Protein AF-A0A151JAZ3-F1 (afdb_monomer)

Foldseek 3Di:
DDDPVNVVVVVVVVVVVVCVVVPPDDDDDDDDDDDDDPPPPPPDDPDPDQDADPPPRHRDDVVPDPVLLVDDLVVNVVVLVVSCAAQQRRHHDDHLVPDPDFDAPPPRHRGHVSNDDDPVNVVVPPPDDDDDDDDDDDDDDDDDD

pLDDT: mean 77.49, std 20.02, range [37.94, 97.25]

Structure (mmCIF, N/CA/C/O backbone):
data_AF-A0A151JAZ3-F1
#
_entry.id   AF-A0A151JAZ3-F1
#
loop_
_atom_site.group_PDB
_atom_site.id
_atom_site.type_symbol
_atom_site.label_atom_id
_atom_site.label_alt_id
_atom_site.label_comp_id
_atom_site.label_asym_id
_atom_site.label_entity_id
_atom_site.label_seq_id
_atom_site.pdbx_PDB_ins_code
_atom_site.Cartn_x
_atom_site.Cartn_y
_atom_site.Cartn_z
_atom_site.occupancy
_atom_site.B_iso_or_equiv
_atom_site.auth_seq_id
_atom_site.auth_comp_id
_atom_site.auth_asym_id
_atom_site.auth_atom_id
_atom_site.pdbx_PDB_model_num
ATOM 1 N N . MET A 1 1 ? 40.739 7.872 -0.440 1.00 62.75 1 MET A N 1
ATOM 2 C CA . MET A 1 1 ? 39.649 8.463 -1.243 1.00 62.75 1 MET A CA 1
ATOM 3 C C . MET A 1 1 ? 40.067 8.287 -2.691 1.00 62.75 1 MET A C 1
ATOM 5 O O . MET A 1 1 ? 41.202 8.662 -2.968 1.00 62.75 1 MET A O 1
ATOM 9 N N . PRO A 1 2 ? 39.269 7.630 -3.550 1.00 72.75 2 PRO A N 1
ATOM 10 C CA . PRO A 1 2 ? 39.683 7.389 -4.926 1.00 72.75 2 PRO A CA 1
ATOM 11 C C . PRO A 1 2 ? 39.920 8.722 -5.633 1.00 72.75 2 PRO A C 1
ATOM 13 O O . PRO A 1 2 ? 39.230 9.710 -5.369 1.00 72.75 2 PRO A O 1
ATOM 16 N N . THR A 1 3 ? 40.928 8.754 -6.491 1.00 91.94 3 THR A N 1
ATOM 17 C CA . THR A 1 3 ? 41.247 9.940 -7.281 1.00 91.94 3 THR A CA 1
ATOM 18 C C . THR A 1 3 ? 40.172 10.171 -8.338 1.00 91.94 3 THR A C 1
ATOM 20 O O . THR A 1 3 ? 39.451 9.258 -8.748 1.00 91.94 3 THR A O 1
ATOM 23 N N . VAL A 1 4 ? 40.071 11.408 -8.820 1.00 87.88 4 VAL A N 1
ATOM 24 C CA . VAL A 1 4 ? 39.157 11.742 -9.921 1.00 87.88 4 VAL A CA 1
ATOM 25 C C . VAL A 1 4 ? 39.464 10.887 -11.157 1.00 87.88 4 VAL A C 1
ATOM 27 O O . VAL A 1 4 ? 38.549 10.467 -11.856 1.00 87.88 4 VAL A O 1
ATOM 30 N N . GLU A 1 5 ? 40.733 10.546 -11.388 1.00 91.38 5 GLU A N 1
ATOM 31 C CA . GLU A 1 5 ? 41.144 9.684 -12.497 1.00 91.38 5 GLU A CA 1
ATOM 32 C C . GLU A 1 5 ? 40.645 8.238 -12.342 1.00 91.38 5 GLU A C 1
ATOM 34 O O . GLU A 1 5 ? 40.155 7.645 -13.302 1.00 91.38 5 GLU A O 1
ATOM 39 N N . GLU A 1 6 ? 40.705 7.676 -11.132 1.00 84.00 6 GLU A N 1
ATOM 40 C CA . GLU A 1 6 ? 40.153 6.346 -10.836 1.00 84.00 6 GLU A CA 1
ATOM 41 C C . GLU A 1 6 ? 38.631 6.313 -11.013 1.00 84.00 6 GLU A C 1
ATOM 43 O O . GLU A 1 6 ? 38.087 5.347 -11.551 1.00 84.00 6 GLU A O 1
ATOM 48 N N . PHE A 1 7 ? 37.943 7.391 -10.629 1.00 88.00 7 PHE A N 1
ATOM 49 C CA . PHE A 1 7 ? 36.501 7.518 -10.823 1.00 88.00 7 PHE A CA 1
ATOM 50 C C . PHE A 1 7 ? 36.119 7.610 -12.309 1.00 88.00 7 PHE A C 1
ATOM 52 O O . PHE A 1 7 ? 35.188 6.938 -12.750 1.00 88.00 7 PHE A O 1
ATOM 59 N N . LEU A 1 8 ? 36.866 8.378 -13.108 1.00 90.94 8 LEU A N 1
ATOM 60 C CA . LEU A 1 8 ? 36.639 8.480 -14.553 1.00 90.94 8 LEU A CA 1
ATOM 61 C C . LEU A 1 8 ? 36.908 7.153 -15.275 1.00 90.94 8 LEU A C 1
ATOM 63 O O . LEU A 1 8 ? 36.120 6.762 -16.136 1.00 90.94 8 LEU A O 1
ATOM 67 N N . LYS A 1 9 ? 37.961 6.420 -14.883 1.00 90.81 9 LYS A N 1
ATOM 68 C CA . LYS A 1 9 ? 38.239 5.069 -15.403 1.00 90.81 9 LYS A CA 1
ATOM 69 C C . LYS A 1 9 ? 37.092 4.106 -15.103 1.00 90.81 9 LYS A C 1
ATOM 71 O O . LYS A 1 9 ? 36.674 3.362 -15.985 1.00 90.81 9 LYS A O 1
ATOM 76 N N . PHE A 1 10 ? 36.543 4.161 -13.892 1.00 90.38 10 PHE A N 1
ATOM 77 C CA . PHE A 1 10 ? 35.397 3.342 -13.503 1.00 90.38 10 PHE A CA 1
ATOM 78 C C . PHE A 1 10 ? 34.144 3.646 -14.340 1.00 90.38 10 PHE A C 1
ATOM 80 O O . PHE A 1 10 ? 33.499 2.724 -14.838 1.00 90.38 10 PHE A O 1
ATOM 87 N N . LEU A 1 11 ? 33.825 4.926 -14.562 1.00 88.75 11 LEU A N 1
ATOM 88 C CA . LEU A 1 11 ? 32.700 5.323 -15.417 1.00 88.75 11 LEU A CA 1
ATOM 89 C C . LEU A 1 11 ? 32.883 4.857 -16.868 1.00 88.75 11 LEU A C 1
ATOM 91 O O . LEU A 1 11 ? 31.932 4.400 -17.498 1.00 88.75 11 LEU A O 1
ATOM 95 N N . GLN A 1 12 ? 34.107 4.929 -17.389 1.00 90.06 12 GLN A N 1
ATOM 96 C CA . GLN A 1 12 ? 34.420 4.504 -18.751 1.00 90.06 12 GLN A CA 1
ATOM 97 C C . GLN A 1 12 ? 34.303 2.980 -18.934 1.00 90.06 12 GLN A C 1
ATOM 99 O O . GLN A 1 12 ? 33.824 2.518 -19.972 1.00 90.06 12 GLN A O 1
ATOM 104 N N . GLU A 1 13 ? 34.679 2.202 -17.917 1.00 89.69 13 GLU A N 1
ATOM 105 C CA . GLU A 1 13 ? 34.527 0.743 -17.907 1.00 89.69 13 GLU A CA 1
ATOM 106 C C . GLU A 1 13 ? 33.049 0.324 -17.853 1.00 89.69 13 GLU A C 1
ATOM 108 O O . GLU A 1 13 ? 32.620 -0.600 -18.551 1.00 89.69 13 GLU A O 1
ATOM 113 N N . ILE A 1 14 ? 32.231 1.062 -17.095 1.00 87.12 14 ILE A N 1
ATOM 114 C CA . ILE A 1 14 ? 30.777 0.863 -17.063 1.00 87.12 14 ILE A CA 1
ATOM 115 C C . ILE A 1 14 ? 30.154 1.158 -18.429 1.00 87.12 14 ILE A C 1
ATOM 117 O O . ILE A 1 14 ? 29.332 0.375 -18.897 1.00 87.12 14 ILE A O 1
ATOM 121 N N . CYS A 1 15 ? 30.550 2.240 -19.104 1.00 83.81 15 CYS A N 1
ATOM 122 C CA . CYS A 1 15 ? 30.025 2.548 -20.437 1.00 83.81 15 CYS A CA 1
ATOM 123 C C . CYS A 1 15 ? 30.364 1.448 -21.454 1.00 83.81 15 CYS A C 1
ATOM 125 O O . CYS A 1 15 ? 29.477 0.996 -22.173 1.00 83.81 15 CYS A O 1
ATOM 127 N N . ARG A 1 16 ? 31.606 0.944 -21.469 1.00 86.38 16 ARG A N 1
ATOM 128 C CA . ARG A 1 16 ? 32.011 -0.151 -22.371 1.00 86.38 16 ARG A CA 1
ATOM 129 C C . ARG A 1 16 ? 31.239 -1.439 -22.119 1.00 86.38 16 ARG A C 1
ATOM 131 O O . ARG A 1 16 ? 30.726 -2.051 -23.053 1.00 86.38 16 ARG A O 1
ATOM 138 N N . THR A 1 17 ? 31.143 -1.852 -20.860 1.00 81.88 17 THR A N 1
ATOM 139 C CA . THR A 1 17 ? 30.393 -3.061 -20.490 1.00 81.88 17 THR A CA 1
ATOM 140 C C . THR A 1 17 ? 28.903 -2.911 -20.807 1.00 81.88 17 THR A C 1
ATOM 142 O O . THR A 1 17 ? 28.284 -3.853 -21.304 1.00 81.88 17 THR A O 1
ATOM 145 N N . PHE A 1 18 ? 28.336 -1.717 -20.623 1.00 81.50 18 PHE A N 1
ATOM 146 C CA . PHE A 1 18 ? 26.955 -1.406 -20.989 1.00 81.50 18 PHE A CA 1
ATOM 147 C C . PHE A 1 18 ? 26.721 -1.453 -22.509 1.00 81.50 18 PHE A C 1
ATOM 149 O O . PHE A 1 18 ? 25.737 -2.034 -22.971 1.00 81.50 18 PHE A O 1
ATOM 156 N N . GLU A 1 19 ? 27.647 -0.922 -23.307 1.00 79.62 19 GLU A N 1
ATOM 157 C CA . GLU A 1 19 ? 27.592 -0.961 -24.773 1.00 79.62 19 GLU A CA 1
ATOM 158 C C . GLU A 1 19 ? 27.691 -2.389 -25.330 1.00 79.62 19 GLU A C 1
ATOM 160 O O . GLU A 1 19 ? 26.985 -2.728 -26.285 1.00 79.62 19 GLU A O 1
ATOM 165 N N . MET A 1 20 ? 28.505 -3.255 -24.713 1.00 75.88 20 MET A N 1
ATOM 166 C CA . MET A 1 20 ? 28.619 -4.669 -25.097 1.00 75.88 20 MET A CA 1
ATOM 167 C C . MET A 1 20 ? 27.324 -5.452 -24.849 1.00 75.88 20 MET A C 1
ATOM 169 O O . MET A 1 20 ? 26.962 -6.305 -25.657 1.00 75.88 20 MET A O 1
ATOM 173 N N . LEU A 1 21 ? 26.597 -5.140 -23.772 1.00 74.00 21 LEU A N 1
ATOM 174 C CA . LEU A 1 21 ? 25.302 -5.760 -23.469 1.00 74.00 21 LEU A CA 1
ATOM 175 C C . LEU A 1 21 ? 24.177 -5.236 -24.374 1.00 74.00 21 LEU A C 1
ATOM 177 O O . LEU A 1 21 ? 23.248 -5.977 -24.691 1.00 74.00 21 LEU A O 1
ATOM 181 N N . ASN A 1 22 ? 24.267 -3.977 -24.814 1.00 72.12 22 ASN A N 1
ATOM 182 C CA . ASN A 1 22 ? 23.241 -3.340 -25.641 1.00 72.12 22 ASN A CA 1
ATOM 183 C C . ASN A 1 22 ? 23.430 -3.586 -27.155 1.00 72.12 22 ASN A C 1
ATOM 185 O O . ASN A 1 22 ? 22.491 -3.436 -27.933 1.00 72.12 22 ASN A O 1
ATOM 189 N N . SER A 1 23 ? 24.620 -4.015 -27.595 1.00 59.59 23 SER A N 1
ATOM 190 C CA . SER A 1 23 ? 24.957 -4.239 -29.015 1.00 59.59 23 SER A CA 1
ATOM 191 C C . SER A 1 23 ? 24.495 -5.590 -29.583 1.00 59.59 23 SER A C 1
ATOM 193 O O . SER A 1 23 ? 25.099 -6.109 -30.523 1.00 59.59 23 SER A O 1
ATOM 195 N N . GLY A 1 24 ? 23.400 -6.157 -29.067 1.00 58.09 24 GLY A N 1
ATOM 196 C CA . GLY A 1 24 ? 22.740 -7.343 -29.618 1.00 58.09 24 GLY A CA 1
ATOM 197 C C . GLY A 1 24 ? 22.148 -7.101 -31.013 1.00 58.09 24 GLY A C 1
ATOM 198 O O . GLY A 1 24 ? 20.932 -7.046 -31.181 1.00 58.09 24 GLY A O 1
ATOM 199 N N . LYS A 1 25 ? 23.000 -6.964 -32.036 1.00 47.84 25 LYS A N 1
ATOM 200 C CA . LYS A 1 25 ? 22.607 -7.018 -33.447 1.00 47.84 25 LYS A CA 1
ATOM 201 C C . LYS A 1 25 ? 22.189 -8.447 -33.786 1.00 47.84 25 LYS A C 1
ATOM 203 O O . LYS A 1 25 ? 23.017 -9.339 -33.942 1.00 47.84 25 LYS A O 1
ATOM 208 N N . VAL A 1 26 ? 20.881 -8.625 -33.934 1.00 52.25 26 VAL A N 1
ATOM 209 C CA . VAL A 1 26 ? 20.242 -9.773 -34.581 1.00 52.25 26 VAL A CA 1
ATOM 210 C C . VAL A 1 26 ? 20.726 -9.870 -36.035 1.00 52.25 26 VAL A C 1
ATOM 212 O O . VAL A 1 26 ? 20.507 -8.953 -36.825 1.00 52.25 26 VAL A O 1
ATOM 215 N N . LYS A 1 27 ? 21.356 -10.994 -36.392 1.00 41.03 27 LYS A N 1
ATOM 216 C CA . LYS A 1 27 ? 21.470 -11.499 -37.770 1.00 41.03 27 LYS A CA 1
ATOM 217 C C . LYS A 1 27 ? 21.164 -13.004 -37.773 1.00 41.03 27 LYS A C 1
ATOM 219 O O . LYS A 1 27 ? 21.909 -13.786 -37.195 1.00 41.03 27 LYS A O 1
ATOM 224 N N . GLN A 1 28 ? 20.044 -13.373 -38.394 1.00 43.25 28 GLN A N 1
ATOM 225 C CA . GLN A 1 28 ? 19.777 -14.692 -38.996 1.00 43.25 28 GLN A CA 1
ATOM 226 C C . GLN A 1 28 ? 20.379 -14.641 -40.427 1.00 43.25 28 GLN A C 1
ATOM 228 O O . GLN A 1 28 ? 20.477 -13.541 -40.965 1.00 43.25 28 GLN A O 1
ATOM 233 N N . GLU A 1 29 ? 20.874 -15.668 -41.123 1.00 44.91 29 GLU A N 1
ATOM 234 C CA . GLU A 1 29 ? 20.673 -17.130 -41.163 1.00 44.91 29 GLU A CA 1
ATOM 235 C C . GLU A 1 29 ? 21.994 -17.854 -41.617 1.00 44.91 29 GLU A C 1
ATOM 237 O O . GLU A 1 29 ? 23.071 -17.308 -41.382 1.00 44.91 29 GLU A O 1
ATOM 242 N N . PRO A 1 30 ? 21.987 -19.036 -42.288 1.00 53.69 30 PRO A N 1
ATOM 243 C CA . PRO A 1 30 ? 21.999 -20.380 -41.707 1.00 53.69 30 PRO A CA 1
ATOM 244 C C . PRO A 1 30 ? 23.285 -21.153 -42.078 1.00 53.69 30 PRO A C 1
ATOM 246 O O . PRO A 1 30 ? 23.818 -21.007 -43.175 1.00 53.69 30 PRO A O 1
ATOM 249 N N . THR A 1 31 ? 23.78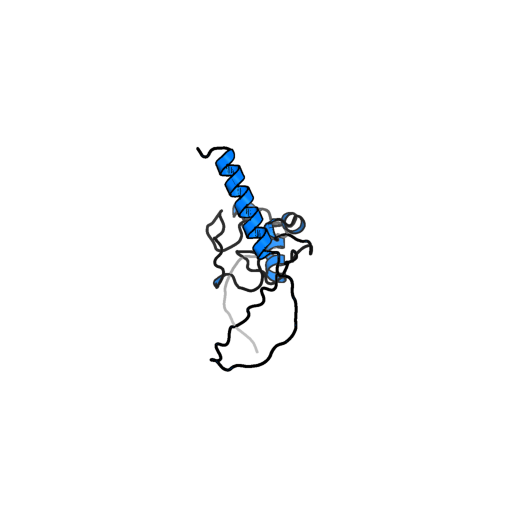3 -22.053 -41.226 1.00 38.50 31 THR A N 1
ATOM 250 C CA . THR A 1 31 ? 24.723 -23.100 -41.673 1.00 38.50 31 THR A CA 1
ATOM 251 C C . THR A 1 31 ? 24.541 -24.375 -40.855 1.00 3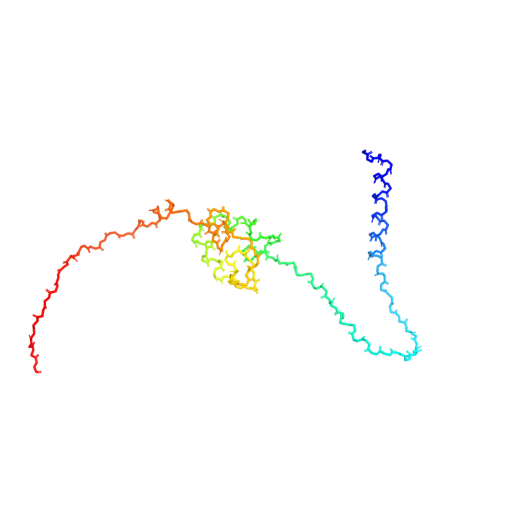8.50 31 THR A C 1
ATOM 253 O O . THR A 1 31 ? 24.261 -24.359 -39.660 1.00 38.50 31 THR A O 1
ATOM 256 N N . THR A 1 32 ? 24.613 -25.468 -41.596 1.00 47.22 32 THR A N 1
ATOM 257 C CA . THR A 1 32 ? 24.271 -26.858 -41.321 1.00 47.22 32 THR A CA 1
ATOM 258 C C . THR A 1 32 ? 25.162 -27.574 -40.305 1.00 47.22 32 THR A C 1
ATOM 260 O O . THR A 1 32 ? 26.370 -27.382 -40.313 1.00 47.22 32 THR A O 1
ATOM 263 N N . GLN A 1 33 ? 24.515 -28.494 -39.571 1.00 51.19 33 GLN A N 1
ATOM 264 C CA . GLN A 1 33 ? 25.009 -29.763 -39.001 1.00 51.19 33 GLN A CA 1
ATOM 265 C C . GLN A 1 33 ? 26.209 -29.723 -38.033 1.00 51.19 33 GLN A C 1
ATOM 267 O O . GLN A 1 33 ? 27.339 -29.526 -38.449 1.00 51.19 33 GLN A O 1
ATOM 272 N N . ASP A 1 34 ? 25.977 -30.081 -36.764 1.00 37.94 34 ASP A N 1
ATOM 273 C CA . ASP A 1 34 ? 26.333 -31.421 -36.259 1.00 37.94 34 ASP A CA 1
ATOM 274 C C . ASP A 1 34 ? 25.739 -31.688 -34.855 1.00 37.94 34 ASP A C 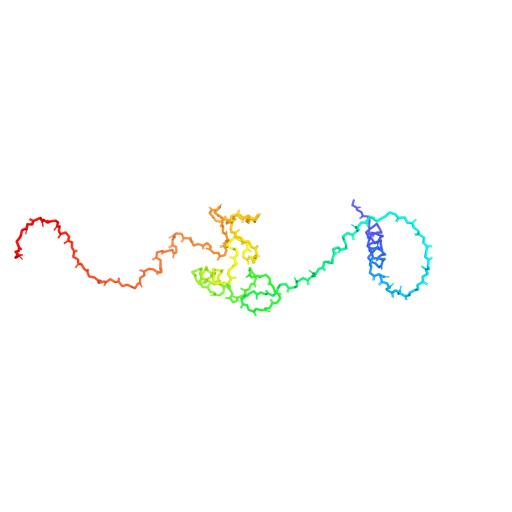1
ATOM 276 O O . ASP A 1 34 ? 25.411 -30.774 -34.096 1.00 37.94 34 ASP A O 1
ATOM 280 N N . ASN A 1 35 ? 25.535 -32.971 -34.555 1.00 55.22 35 ASN A N 1
ATOM 281 C CA . ASN A 1 35 ? 24.960 -33.539 -33.339 1.00 55.22 35 ASN A CA 1
ATOM 282 C C . ASN A 1 35 ? 25.738 -33.185 -32.065 1.00 55.22 35 ASN A C 1
ATOM 284 O O . ASN A 1 35 ? 26.888 -33.572 -31.936 1.00 55.22 35 ASN A O 1
ATOM 288 N N . THR A 1 36 ? 25.069 -32.644 -31.040 1.00 46.69 36 THR A N 1
ATOM 289 C CA . THR A 1 36 ? 25.341 -32.997 -29.630 1.00 46.69 36 THR A CA 1
ATOM 290 C C . THR A 1 36 ? 24.182 -32.576 -28.709 1.00 46.69 36 THR A C 1
ATOM 292 O O . THR A 1 36 ? 23.708 -31.447 -28.728 1.00 46.69 36 THR A O 1
ATOM 295 N N . SER A 1 37 ? 23.715 -33.537 -27.905 1.00 55.94 37 SER A N 1
ATOM 296 C CA . SER A 1 37 ? 23.050 -33.406 -26.596 1.00 55.94 37 SER A CA 1
ATOM 297 C C . SER A 1 37 ? 21.983 -32.311 -26.408 1.00 55.94 37 SER A C 1
ATOM 299 O O . SER A 1 37 ? 22.274 -31.163 -26.082 1.00 55.94 37 SER A O 1
ATOM 301 N N . LYS A 1 38 ? 20.703 -32.716 -26.469 1.00 49.94 38 LYS A N 1
ATOM 302 C CA . LYS A 1 38 ? 19.521 -31.902 -26.125 1.00 49.94 38 LYS A CA 1
ATOM 303 C C . LYS A 1 38 ? 19.523 -31.478 -24.646 1.00 49.94 38 LYS A C 1
ATOM 305 O O . LYS A 1 38 ? 18.809 -32.049 -23.824 1.00 49.94 38 LYS A O 1
ATOM 310 N N . LYS A 1 39 ? 20.272 -30.432 -24.299 1.00 56.88 39 LYS A N 1
ATOM 311 C CA . LYS A 1 39 ? 20.005 -29.626 -23.106 1.00 56.88 39 LYS A CA 1
ATOM 312 C C . LYS A 1 39 ? 18.872 -28.670 -23.474 1.00 56.88 39 LYS A C 1
ATOM 314 O O . LYS A 1 39 ? 19.065 -27.741 -24.249 1.00 56.88 39 LYS A O 1
ATOM 319 N N . VAL A 1 40 ? 17.666 -28.935 -22.970 1.00 61.16 40 VAL A N 1
ATOM 320 C CA . VAL A 1 40 ? 16.515 -28.035 -23.130 1.00 61.16 40 VAL A CA 1
ATOM 321 C C . VAL A 1 40 ? 16.808 -26.773 -22.320 1.00 61.16 40 VAL A C 1
ATOM 323 O O . VAL A 1 40 ? 16.498 -26.682 -21.133 1.00 61.16 40 VAL A O 1
ATOM 326 N N . GLU A 1 41 ? 17.471 -25.805 -22.943 1.00 65.50 41 GLU A N 1
ATOM 327 C CA . GLU A 1 41 ? 17.649 -24.484 -22.361 1.00 65.50 41 GLU A CA 1
ATOM 328 C C . GLU A 1 41 ? 16.292 -23.787 -22.386 1.00 65.50 41 GLU A C 1
ATOM 330 O O . GLU A 1 41 ? 15.812 -23.340 -23.429 1.00 65.50 41 GLU A O 1
ATOM 335 N N . LYS A 1 42 ? 15.628 -23.750 -21.225 1.00 68.00 42 LYS A N 1
ATOM 336 C CA . LYS A 1 42 ? 14.413 -22.960 -21.025 1.00 68.00 42 LYS A CA 1
ATOM 337 C C . LYS A 1 42 ? 14.769 -21.495 -21.267 1.00 68.00 42 LYS A C 1
ATOM 339 O O . LYS A 1 42 ? 15.258 -20.814 -20.369 1.00 68.00 42 LYS A O 1
ATOM 344 N N . ARG A 1 43 ? 14.539 -21.011 -22.488 1.00 69.69 43 ARG A N 1
ATOM 345 C CA . ARG A 1 43 ? 14.587 -19.583 -22.804 1.00 69.69 43 ARG A CA 1
ATOM 346 C C . ARG A 1 43 ? 13.447 -18.909 -22.045 1.00 69.69 43 ARG A C 1
ATOM 348 O O . ARG A 1 43 ? 12.288 -19.018 -22.433 1.00 69.69 43 ARG A O 1
ATOM 355 N N . VAL A 1 44 ? 13.772 -18.266 -20.928 1.00 74.00 44 VAL A N 1
ATOM 356 C CA . VAL A 1 44 ? 12.827 -17.430 -20.184 1.00 74.00 44 VAL A CA 1
ATOM 357 C C . VAL A 1 44 ? 12.810 -16.068 -20.866 1.00 74.00 44 VAL A C 1
ATOM 359 O O . VAL A 1 44 ? 13.775 -15.315 -20.777 1.00 74.00 44 VAL A O 1
ATOM 362 N N . ALA A 1 45 ? 11.733 -15.758 -21.584 1.00 76.38 45 ALA A N 1
ATOM 363 C CA . ALA A 1 45 ? 11.498 -14.403 -22.061 1.00 76.38 45 ALA A CA 1
ATOM 364 C C . ALA A 1 45 ? 11.056 -13.542 -20.868 1.00 76.38 45 ALA A C 1
ATOM 366 O O . ALA A 1 45 ? 10.002 -13.791 -20.279 1.00 76.38 45 ALA A O 1
ATOM 367 N N . LEU A 1 46 ? 11.860 -12.545 -20.489 1.00 70.81 46 LEU A N 1
ATOM 368 C CA . LEU A 1 46 ? 11.449 -11.554 -19.497 1.00 70.81 46 LEU A CA 1
ATOM 369 C C . LEU A 1 46 ? 10.473 -10.579 -20.162 1.00 70.81 46 LEU A C 1
ATOM 371 O O . LEU A 1 46 ? 10.876 -9.617 -20.813 1.00 70.81 46 LEU A O 1
ATOM 375 N N . ALA A 1 47 ? 9.175 -10.832 -20.004 1.00 74.38 47 ALA A N 1
ATOM 376 C CA . ALA A 1 47 ? 8.154 -9.854 -20.343 1.00 74.38 47 ALA A CA 1
ATOM 377 C C . ALA A 1 47 ? 8.200 -8.715 -19.313 1.00 74.38 47 ALA A C 1
ATOM 379 O O . ALA A 1 47 ? 7.842 -8.897 -18.148 1.00 74.38 47 ALA A O 1
ATOM 380 N N . VAL A 1 48 ? 8.648 -7.530 -19.733 1.00 67.94 48 VAL A N 1
ATOM 381 C CA . VAL A 1 48 ? 8.573 -6.319 -18.909 1.00 67.94 48 VAL A CA 1
ATOM 382 C C . VAL A 1 48 ? 7.128 -5.828 -18.927 1.00 67.94 48 VAL A C 1
ATOM 384 O O . VAL A 1 48 ? 6.719 -5.078 -19.809 1.00 67.94 48 VAL A O 1
ATOM 387 N N . THR A 1 49 ? 6.325 -6.265 -17.958 1.00 66.81 49 THR A N 1
ATOM 388 C CA . THR A 1 49 ? 4.993 -5.691 -17.742 1.00 66.81 49 THR A CA 1
ATOM 389 C C . THR A 1 49 ? 5.144 -4.357 -17.023 1.00 66.81 49 THR A C 1
ATOM 391 O O . THR A 1 49 ? 5.428 -4.317 -15.823 1.00 66.81 49 THR A O 1
ATOM 394 N N . THR A 1 50 ? 4.946 -3.251 -17.736 1.00 65.62 50 THR A N 1
ATOM 395 C CA . THR A 1 50 ? 4.737 -1.944 -17.111 1.00 65.62 50 THR A CA 1
ATOM 396 C C . THR A 1 50 ? 3.361 -1.957 -16.445 1.00 65.62 50 THR A C 1
ATOM 398 O O . THR A 1 50 ? 2.336 -1.772 -17.094 1.00 65.62 50 THR A O 1
ATOM 401 N N . GLN A 1 51 ? 3.309 -2.251 -15.142 1.00 76.12 51 GLN A N 1
ATOM 402 C CA . GLN A 1 51 ? 2.042 -2.203 -14.411 1.00 76.12 51 GLN A CA 1
ATOM 403 C C . GLN A 1 51 ? 1.582 -0.749 -14.293 1.00 76.12 51 GLN A C 1
ATOM 405 O O . GLN A 1 51 ? 2.202 0.056 -13.597 1.00 76.12 51 GLN A O 1
ATOM 410 N N . ALA A 1 52 ? 0.498 -0.421 -14.994 1.00 90.44 52 ALA A N 1
ATOM 411 C CA . ALA A 1 52 ? -0.235 0.814 -14.779 1.00 90.44 52 ALA A CA 1
ATOM 412 C C . ALA A 1 52 ? -0.888 0.802 -13.390 1.00 90.44 52 ALA A C 1
ATOM 414 O O . ALA A 1 52 ? -1.250 -0.253 -12.858 1.00 90.44 52 ALA A O 1
ATOM 415 N N . CYS A 1 53 ? -1.050 1.983 -12.803 1.00 93.31 53 CYS A N 1
ATOM 416 C CA . CYS A 1 53 ? -1.729 2.158 -11.537 1.00 93.31 53 CYS A CA 1
ATOM 417 C C . CYS A 1 53 ? -3.162 1.631 -11.669 1.00 93.31 53 CYS A C 1
ATOM 419 O O . CYS A 1 53 ? -3.908 2.097 -12.531 1.00 93.31 53 CYS A O 1
ATOM 421 N N . PRO A 1 54 ? -3.604 0.700 -10.809 1.00 91.38 54 PRO A N 1
ATOM 422 C CA . PRO A 1 54 ? -4.937 0.138 -10.935 1.00 91.38 54 PRO A CA 1
ATOM 423 C C . PRO A 1 54 ? -6.019 1.183 -10.662 1.00 91.38 54 PRO A C 1
ATOM 425 O O . PRO A 1 54 ? -7.154 0.935 -11.033 1.00 91.38 54 PRO A O 1
ATOM 428 N N . ILE A 1 55 ? -5.708 2.321 -10.025 1.00 93.62 55 ILE A N 1
ATOM 429 C CA . ILE A 1 55 ? -6.663 3.379 -9.663 1.00 93.62 55 ILE A CA 1
ATOM 430 C C . ILE A 1 55 ? -6.896 4.349 -10.825 1.00 93.62 55 ILE A C 1
ATOM 432 O O . ILE A 1 55 ? -8.016 4.398 -11.319 1.00 93.62 55 ILE A O 1
ATOM 436 N N . CYS A 1 56 ? -5.845 5.031 -11.284 1.00 93.94 56 CYS A N 1
ATOM 437 C CA . CYS A 1 56 ? -5.913 6.100 -12.292 1.00 93.94 56 CYS A CA 1
ATOM 438 C C . CYS A 1 56 ? -5.308 5.720 -13.657 1.00 93.94 56 CYS A C 1
ATOM 440 O O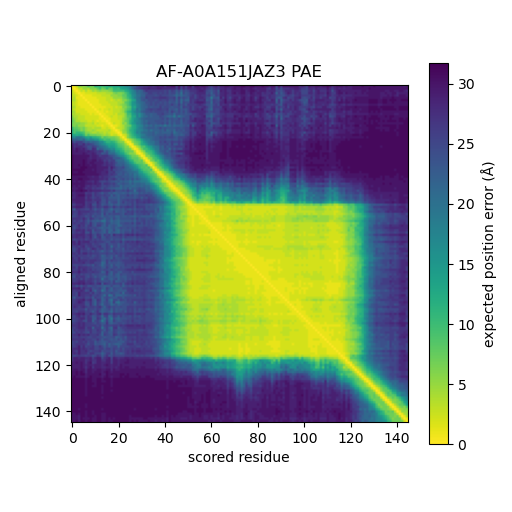 . CYS A 1 56 ? -5.258 6.550 -14.554 1.00 93.94 56 CYS A O 1
ATOM 442 N N . GLN A 1 57 ? -4.826 4.482 -13.825 1.00 91.88 57 GLN A N 1
ATOM 443 C CA . GLN A 1 57 ? -4.263 3.947 -15.077 1.00 91.88 57 GLN A CA 1
ATOM 444 C C . GLN A 1 57 ? -2.964 4.617 -15.571 1.00 91.88 57 GLN A C 1
ATOM 446 O O . GLN A 1 57 ? -2.469 4.293 -16.649 1.00 91.88 57 GLN A O 1
ATOM 451 N N . GLU A 1 58 ? -2.342 5.475 -14.763 1.00 92.31 58 GLU A N 1
ATOM 452 C CA . GLU A 1 58 ? -1.049 6.092 -15.073 1.00 92.31 58 GLU A CA 1
ATOM 453 C C . GLU A 1 58 ? 0.156 5.231 -14.649 1.00 92.31 58 GLU A C 1
ATOM 455 O O . GLU A 1 58 ? 0.039 4.263 -13.897 1.00 92.31 58 GLU A O 1
ATOM 460 N N . LYS A 1 59 ? 1.362 5.585 -15.109 1.00 92.62 59 LYS A N 1
ATOM 461 C CA . LYS A 1 59 ? 2.601 4.844 -14.813 1.00 92.62 59 LYS A CA 1
ATOM 462 C C . LYS A 1 59 ? 3.175 5.205 -13.438 1.00 92.62 59 LYS A C 1
ATOM 464 O O . LYS A 1 59 ? 4.135 5.962 -13.34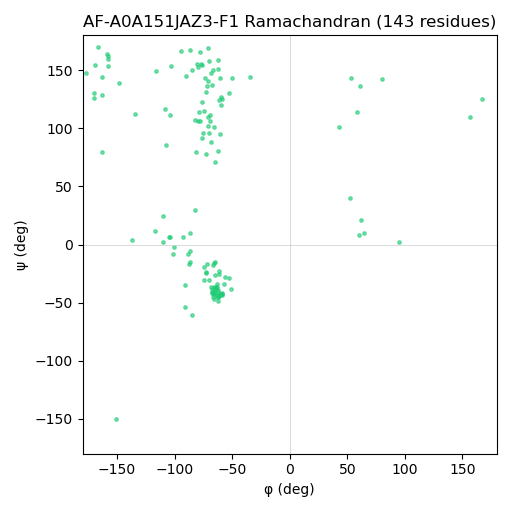3 1.00 92.62 59 LYS A O 1
ATOM 469 N N . HIS A 1 60 ? 2.621 4.632 -12.373 1.00 92.06 60 HIS A N 1
ATOM 470 C CA . HIS A 1 60 ? 3.193 4.711 -11.026 1.00 92.06 60 HIS A CA 1
ATOM 471 C C . HIS A 1 60 ? 2.693 3.584 -10.111 1.00 92.06 60 HIS A C 1
ATOM 473 O O . HIS A 1 60 ? 1.685 2.930 -10.378 1.00 92.06 60 HIS A O 1
ATOM 479 N N . HIS A 1 61 ? 3.386 3.372 -8.988 1.00 91.50 61 HIS A N 1
ATOM 480 C CA . HIS A 1 61 ? 2.896 2.493 -7.926 1.00 91.50 61 HIS A CA 1
ATOM 481 C C . HIS A 1 61 ? 1.712 3.143 -7.203 1.00 91.50 61 HIS A C 1
ATOM 483 O O . HIS A 1 61 ? 1.767 4.330 -6.901 1.00 91.50 61 HIS A O 1
ATOM 489 N N . ILE A 1 62 ? 0.688 2.369 -6.834 1.00 93.56 62 ILE A N 1
ATOM 490 C CA . ILE A 1 62 ? -0.515 2.863 -6.132 1.00 93.56 62 ILE A CA 1
ATOM 491 C C . ILE A 1 62 ? -0.207 3.677 -4.862 1.00 93.56 62 ILE A C 1
ATOM 493 O O . ILE A 1 62 ? -0.949 4.592 -4.524 1.00 93.56 62 ILE A O 1
ATOM 497 N N . SER A 1 63 ? 0.913 3.404 -4.185 1.00 91.62 63 SER A N 1
ATOM 498 C CA . SER A 1 63 ? 1.359 4.195 -3.025 1.00 91.62 63 SER A CA 1
ATOM 499 C C . SER A 1 63 ? 1.655 5.663 -3.348 1.00 91.62 63 SER A C 1
ATOM 501 O O . SER A 1 63 ? 1.598 6.486 -2.443 1.00 91.62 63 SER A O 1
ATOM 503 N N . ASN A 1 64 ? 1.949 5.976 -4.612 1.00 93.75 64 ASN A N 1
ATOM 504 C CA . ASN A 1 64 ? 2.221 7.324 -5.109 1.00 93.75 64 ASN A CA 1
ATOM 505 C C . ASN A 1 64 ? 1.024 7.897 -5.889 1.00 93.75 64 ASN A C 1
ATOM 507 O O . ASN A 1 64 ? 1.144 8.949 -6.505 1.00 93.75 64 ASN A O 1
ATOM 511 N N . CYS A 1 65 ? -0.115 7.200 -5.909 1.00 95.81 65 CYS A N 1
ATOM 512 C CA . CYS A 1 65 ? -1.290 7.642 -6.647 1.00 95.81 65 CYS A CA 1
ATOM 513 C C . CYS A 1 65 ? -2.029 8.733 -5.872 1.00 95.81 65 CYS A C 1
ATOM 515 O O . CYS A 1 65 ? -2.618 8.460 -4.825 1.00 95.81 65 CYS A O 1
ATOM 517 N N . GLU A 1 66 ? -2.057 9.954 -6.403 1.00 95.94 66 GLU A N 1
ATOM 518 C CA . GLU A 1 66 ? -2.769 11.063 -5.765 1.00 95.94 66 GLU A CA 1
ATOM 519 C C . GLU A 1 66 ? -4.258 10.782 -5.579 1.00 95.94 66 GLU A C 1
ATOM 521 O O . GLU A 1 66 ? -4.809 11.079 -4.524 1.00 95.94 66 GLU A O 1
ATOM 526 N N . GLU A 1 67 ? -4.920 10.191 -6.575 1.00 95.62 67 GLU A N 1
ATOM 527 C CA . GLU A 1 67 ? -6.351 9.888 -6.490 1.00 95.62 67 GLU A CA 1
ATOM 528 C C . GLU A 1 67 ? -6.645 8.880 -5.371 1.00 95.62 67 GLU A C 1
ATOM 530 O O . GLU A 1 67 ? -7.627 9.008 -4.645 1.00 95.62 67 GLU A O 1
ATOM 535 N N . PHE A 1 68 ? -5.751 7.911 -5.167 1.00 96.25 68 PHE A N 1
ATOM 536 C CA . PHE A 1 68 ? -5.848 6.974 -4.053 1.00 96.25 68 PHE A CA 1
ATOM 537 C C . PHE A 1 68 ? -5.621 7.668 -2.704 1.00 96.25 68 PHE A C 1
ATOM 539 O O . PHE A 1 68 ? -6.334 7.405 -1.736 1.00 96.25 68 PHE A O 1
ATOM 546 N N . LEU A 1 69 ? -4.648 8.580 -2.638 1.00 95.06 69 LEU A N 1
ATOM 547 C CA . LEU A 1 69 ? -4.317 9.329 -1.427 1.00 95.06 69 LEU A CA 1
ATOM 548 C C . LEU A 1 69 ? -5.368 10.397 -1.074 1.00 95.06 69 LEU A C 1
ATOM 550 O O . LEU A 1 69 ? -5.519 10.720 0.100 1.00 95.06 69 LEU A O 1
ATOM 554 N N . LYS A 1 70 ? -6.141 10.904 -2.036 1.00 95.62 70 LYS A N 1
ATOM 555 C CA . LYS A 1 70 ? -7.243 11.849 -1.781 1.00 95.62 70 LYS A CA 1
ATOM 556 C C . LYS A 1 70 ? -8.463 11.187 -1.125 1.00 95.62 70 LYS A C 1
ATOM 558 O O . LYS A 1 70 ? -9.236 11.867 -0.462 1.00 95.62 70 LYS A O 1
ATOM 563 N N . ARG A 1 71 ? -8.633 9.869 -1.278 1.00 94.06 71 ARG A N 1
ATOM 564 C CA . ARG A 1 71 ? -9.754 9.111 -0.693 1.00 94.06 71 ARG A CA 1
ATOM 565 C C . ARG A 1 71 ? -9.575 8.855 0.805 1.00 94.06 71 ARG A C 1
ATOM 567 O O . ARG A 1 71 ? -8.441 8.758 1.290 1.00 94.06 71 ARG A O 1
ATOM 574 N N . SER A 1 72 ? -10.695 8.671 1.510 1.00 95.44 72 SER A N 1
ATOM 575 C CA . SER A 1 72 ? -10.714 8.275 2.924 1.00 95.44 72 SER A CA 1
ATOM 576 C C . SER A 1 72 ? -10.063 6.900 3.128 1.00 95.44 72 SER A C 1
ATOM 578 O O . SER A 1 72 ? -9.956 6.088 2.204 1.00 95.44 72 SER A O 1
ATOM 580 N N . VAL A 1 73 ? -9.621 6.591 4.350 1.00 94.88 73 VAL A N 1
ATOM 581 C CA . VAL A 1 73 ? -8.993 5.287 4.634 1.00 94.88 73 VAL A CA 1
ATOM 582 C C . VAL A 1 73 ? -9.980 4.129 4.422 1.00 94.88 73 VAL A C 1
ATOM 584 O O . VAL A 1 73 ? -9.577 3.052 3.970 1.00 94.88 73 VAL A O 1
ATOM 587 N N . GLN A 1 74 ? -11.267 4.340 4.708 1.00 94.19 74 GLN A N 1
ATOM 588 C CA . GLN A 1 74 ? -12.326 3.357 4.460 1.00 94.19 74 GLN A CA 1
ATOM 589 C C . GLN A 1 74 ? -12.512 3.113 2.961 1.00 94.19 74 GLN A C 1
ATOM 591 O O . GLN A 1 74 ? -12.487 1.957 2.530 1.00 94.19 74 GLN A O 1
ATOM 596 N N . ASP A 1 75 ? -12.576 4.179 2.159 1.00 95.12 75 ASP A N 1
ATOM 597 C CA . ASP A 1 75 ? -12.689 4.079 0.701 1.00 95.12 75 ASP A CA 1
ATOM 598 C C . ASP A 1 75 ? -11.472 3.391 0.091 1.00 95.12 75 ASP A C 1
ATOM 600 O O . ASP A 1 75 ? -11.606 2.524 -0.772 1.00 95.12 75 ASP A O 1
ATOM 604 N N . ARG A 1 76 ? -10.264 3.703 0.577 1.00 96.19 76 ARG A N 1
ATOM 605 C CA . ARG A 1 76 ? -9.041 3.012 0.145 1.00 96.19 76 ARG A CA 1
ATOM 606 C C . ARG A 1 76 ? -9.121 1.512 0.417 1.00 96.19 76 ARG A C 1
ATOM 608 O O . ARG A 1 76 ? -8.754 0.718 -0.448 1.00 96.19 76 ARG A O 1
ATOM 615 N N . LYS A 1 77 ? -9.610 1.099 1.593 1.00 95.44 77 LYS A N 1
ATOM 616 C CA . LYS A 1 77 ? -9.804 -0.326 1.917 1.00 95.44 77 LYS A CA 1
ATOM 617 C C . LYS A 1 77 ? -10.835 -0.981 1.000 1.00 95.44 77 LYS A C 1
ATOM 619 O O . LYS A 1 77 ? -10.603 -2.106 0.552 1.00 95.44 77 LYS A O 1
ATOM 624 N N . ALA A 1 78 ? -11.950 -0.303 0.733 1.00 95.69 78 ALA A N 1
ATOM 625 C CA . ALA A 1 78 ? -12.987 -0.793 -0.168 1.00 95.69 78 ALA A CA 1
ATOM 626 C C . ALA A 1 78 ? -12.443 -0.972 -1.593 1.00 95.69 78 ALA A C 1
ATOM 628 O O . ALA A 1 78 ? -12.619 -2.031 -2.191 1.00 95.69 78 ALA A O 1
ATOM 629 N N . GLU A 1 79 ? -11.694 0.007 -2.099 1.00 95.75 79 GLU A N 1
ATOM 630 C CA . GLU A 1 79 ? -11.117 -0.022 -3.443 1.00 95.75 79 GLU A CA 1
ATOM 631 C C . GLU A 1 79 ? -10.058 -1.125 -3.596 1.00 95.75 79 GLU A C 1
ATOM 633 O O . GLU A 1 79 ? -10.060 -1.861 -4.582 1.00 95.75 79 GLU A O 1
ATOM 638 N N . VAL A 1 80 ? -9.195 -1.314 -2.591 1.00 95.62 80 VAL A N 1
ATOM 639 C CA . VAL A 1 80 ? -8.201 -2.403 -2.565 1.00 95.62 80 VAL A CA 1
ATOM 640 C C . VAL A 1 80 ? -8.880 -3.773 -2.635 1.00 95.62 80 VAL A C 1
ATOM 642 O O . VAL A 1 80 ? -8.440 -4.633 -3.397 1.00 95.62 80 VAL A O 1
ATOM 645 N N . ARG A 1 81 ? -9.982 -3.971 -1.899 1.00 94.38 81 ARG A N 1
ATOM 646 C CA . ARG A 1 81 ? -10.782 -5.207 -1.967 1.00 94.38 81 ARG A CA 1
ATOM 647 C C . ARG 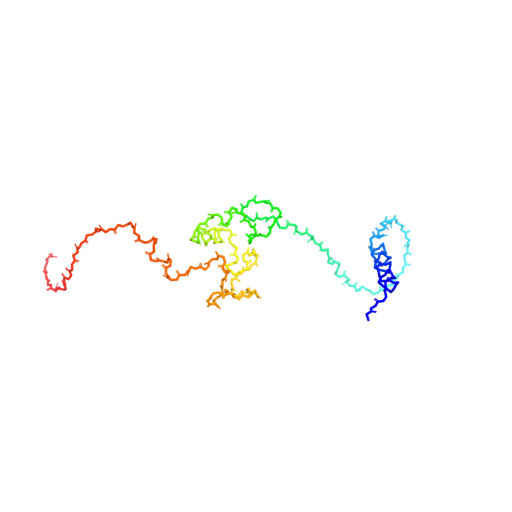A 1 81 ? -11.467 -5.364 -3.325 1.00 94.38 81 ARG A C 1
ATOM 649 O O . ARG A 1 81 ? -11.412 -6.443 -3.908 1.00 94.38 81 ARG A O 1
ATOM 656 N N . LYS A 1 82 ? -12.069 -4.292 -3.847 1.00 95.50 82 LYS A N 1
ATOM 657 C CA . LYS A 1 82 ? -12.757 -4.274 -5.147 1.00 95.50 82 LYS A CA 1
ATOM 658 C C . LYS A 1 82 ? -11.820 -4.660 -6.291 1.00 95.50 82 LYS A C 1
ATOM 660 O O . LYS A 1 82 ? -12.197 -5.461 -7.137 1.00 95.50 82 LYS A O 1
ATOM 665 N N . LYS A 1 83 ? -10.588 -4.142 -6.290 1.00 93.62 83 LYS A N 1
ATOM 666 C CA . LYS A 1 83 ? -9.566 -4.438 -7.309 1.00 93.62 83 LYS A CA 1
ATOM 667 C C . LYS A 1 83 ? -8.727 -5.687 -7.007 1.00 93.62 83 LYS A C 1
ATOM 669 O O . LYS A 1 83 ? -7.740 -5.918 -7.696 1.00 93.62 83 LYS A O 1
ATOM 674 N N . GLN A 1 84 ? -9.104 -6.484 -5.998 1.00 94.81 84 GLN A N 1
ATOM 675 C CA . GLN A 1 84 ? -8.419 -7.728 -5.607 1.00 94.81 84 GLN A CA 1
ATOM 676 C C . GLN A 1 84 ? -6.908 -7.540 -5.375 1.00 94.81 84 GLN A C 1
ATOM 678 O O . GLN A 1 84 ? -6.077 -8.364 -5.758 1.00 94.81 84 GLN A O 1
ATOM 683 N N . LEU A 1 85 ? -6.544 -6.422 -4.746 1.00 95.38 85 LEU A N 1
ATOM 684 C CA . LEU A 1 85 ? -5.164 -6.112 -4.397 1.00 95.38 85 LEU A CA 1
ATOM 685 C C . LEU A 1 85 ? -4.845 -6.651 -3.001 1.00 95.38 85 LEU A C 1
ATOM 687 O O . LEU A 1 85 ? -5.672 -6.621 -2.086 1.00 95.38 85 LEU A O 1
ATOM 691 N N . CYS A 1 86 ? -3.608 -7.099 -2.807 1.00 96.19 86 CYS A N 1
ATOM 692 C CA . CYS A 1 86 ? -3.126 -7.502 -1.497 1.00 96.19 86 CYS A CA 1
ATOM 693 C C . CYS A 1 86 ? -3.162 -6.311 -0.529 1.00 96.19 86 CYS A C 1
ATOM 695 O O . CYS A 1 86 ? -2.530 -5.284 -0.766 1.00 96.19 86 CYS A O 1
ATOM 697 N N . ILE A 1 87 ? -3.844 -6.457 0.608 1.00 96.50 87 ILE A N 1
ATOM 698 C CA . ILE A 1 87 ? -4.009 -5.369 1.589 1.00 96.50 87 ILE A CA 1
ATOM 699 C C . ILE A 1 87 ? -2.696 -4.921 2.255 1.00 96.50 87 ILE A C 1
ATOM 701 O O . ILE A 1 87 ? -2.654 -3.862 2.878 1.00 96.50 87 ILE A O 1
ATOM 705 N N . ASN A 1 88 ? -1.623 -5.709 2.136 1.00 97.25 88 ASN A N 1
ATOM 706 C CA . ASN A 1 88 ? -0.319 -5.385 2.708 1.00 97.25 88 ASN A CA 1
ATOM 707 C C . ASN A 1 88 ? 0.578 -4.606 1.733 1.00 97.25 88 ASN A C 1
ATOM 709 O O . ASN A 1 88 ? 1.048 -3.510 2.035 1.00 97.25 88 ASN A O 1
ATOM 713 N N . CYS A 1 89 ? 0.778 -5.134 0.526 1.00 95.81 89 CYS A N 1
ATOM 714 C CA . CYS A 1 89 ? 1.691 -4.538 -0.455 1.00 95.81 89 CYS A CA 1
ATOM 715 C C . CYS A 1 89 ? 0.991 -3.737 -1.564 1.00 95.81 89 CYS A C 1
ATOM 717 O O . CYS A 1 89 ? 1.668 -3.072 -2.341 1.00 95.81 89 CYS A O 1
ATOM 719 N N . LEU A 1 90 ? -0.345 -3.790 -1.632 1.00 95.31 90 LEU A N 1
ATOM 720 C CA . LEU A 1 90 ? -1.194 -3.144 -2.638 1.00 95.31 90 LEU A CA 1
ATOM 721 C C . LEU A 1 90 ? -0.953 -3.620 -4.085 1.00 95.31 90 LEU A C 1
ATOM 723 O O . LEU A 1 90 ? -1.317 -2.931 -5.034 1.00 95.31 90 LEU A O 1
ATOM 727 N N . ARG A 1 91 ? -0.363 -4.809 -4.265 1.00 93.56 91 ARG A N 1
ATOM 728 C CA . ARG A 1 91 ? -0.146 -5.450 -5.574 1.00 93.56 91 ARG A CA 1
ATOM 729 C C . ARG A 1 91 ? -1.149 -6.571 -5.817 1.00 93.56 91 ARG A C 1
ATOM 731 O O . ARG A 1 91 ? -1.630 -7.191 -4.871 1.00 93.56 91 ARG A O 1
ATOM 738 N N . ALA A 1 92 ? -1.428 -6.842 -7.086 1.00 92.19 92 ALA A N 1
ATOM 739 C CA . ALA A 1 92 ? -2.228 -7.988 -7.505 1.00 92.19 92 ALA A CA 1
ATOM 740 C C . ALA A 1 92 ? -1.417 -9.300 -7.471 1.00 92.19 92 ALA A C 1
ATOM 742 O O . ALA A 1 92 ? -0.183 -9.287 -7.414 1.00 92.19 92 ALA A O 1
ATOM 743 N N . GLY A 1 93 ? -2.121 -10.432 -7.543 1.00 93.38 93 GLY A N 1
ATOM 744 C CA . GLY A 1 93 ? -1.530 -11.754 -7.791 1.00 93.38 93 GLY A CA 1
ATOM 745 C C . GLY A 1 93 ? -1.211 -12.600 -6.557 1.00 93.38 93 GLY A C 1
ATOM 746 O O . GLY A 1 93 ? -0.672 -13.686 -6.715 1.00 93.38 93 GLY A O 1
ATOM 747 N N . HIS A 1 94 ? -1.518 -12.129 -5.346 1.00 95.25 94 HIS A N 1
ATOM 748 C CA . HIS A 1 94 ? -1.401 -12.925 -4.119 1.00 95.25 94 HIS A CA 1
ATOM 749 C C . HIS A 1 94 ? -2.299 -12.372 -3.009 1.00 95.25 94 HIS A C 1
ATOM 751 O O . HIS A 1 94 ? -2.699 -11.202 -3.033 1.00 95.25 94 HIS A O 1
ATOM 757 N N . TYR A 1 95 ? -2.564 -13.199 -1.999 1.00 94.00 95 TYR A N 1
ATOM 758 C CA . TYR A 1 95 ? -3.281 -12.787 -0.793 1.00 94.00 95 TYR A CA 1
ATOM 759 C C . TYR A 1 95 ? -2.325 -12.375 0.329 1.00 94.00 95 TYR A C 1
ATOM 761 O O . TYR A 1 95 ? -1.131 -12.667 0.317 1.00 94.00 95 TYR A O 1
ATOM 769 N N . ILE A 1 96 ? -2.872 -11.732 1.364 1.00 94.81 96 ILE A N 1
ATOM 770 C CA . ILE A 1 96 ? -2.120 -11.311 2.555 1.00 94.81 96 ILE A CA 1
ATOM 771 C C . ILE A 1 96 ? -1.280 -12.435 3.182 1.00 94.81 96 ILE A C 1
ATOM 773 O O . ILE A 1 96 ? -0.156 -12.179 3.599 1.00 94.81 96 ILE A O 1
ATOM 777 N N . LYS A 1 97 ? -1.798 -13.670 3.213 1.00 94.94 97 LYS A N 1
ATOM 778 C CA . LYS A 1 97 ? -1.133 -14.835 3.821 1.00 94.94 97 LYS A CA 1
ATOM 779 C C . LYS A 1 97 ? 0.166 -15.225 3.106 1.00 94.94 97 LYS A C 1
ATOM 781 O O . LYS A 1 97 ? 1.052 -15.801 3.721 1.00 94.94 97 LYS A O 1
ATOM 786 N N . GLU A 1 98 ? 0.276 -14.895 1.825 1.00 96.00 98 GLU A N 1
ATOM 787 C CA . GLU A 1 98 ? 1.429 -15.190 0.965 1.00 96.00 98 GLU A CA 1
ATOM 788 C C . GLU A 1 98 ? 2.335 -13.961 0.791 1.00 96.00 98 GLU A C 1
ATOM 790 O O . GLU A 1 98 ? 3.370 -14.010 0.123 1.00 96.00 98 GLU A O 1
ATOM 795 N N . CYS A 1 99 ? 1.942 -12.826 1.376 1.00 96.50 99 CYS A N 1
ATOM 796 C CA . CYS A 1 99 ? 2.639 -11.570 1.202 1.00 96.50 99 CYS A CA 1
ATOM 797 C C . CYS A 1 99 ? 3.929 -11.544 2.024 1.00 96.50 99 CYS A C 1
ATOM 799 O O . CYS A 1 99 ? 3.907 -11.637 3.247 1.00 96.50 99 CYS A O 1
ATOM 801 N N . ARG A 1 100 ? 5.059 -11.326 1.346 1.00 95.81 100 ARG A N 1
ATOM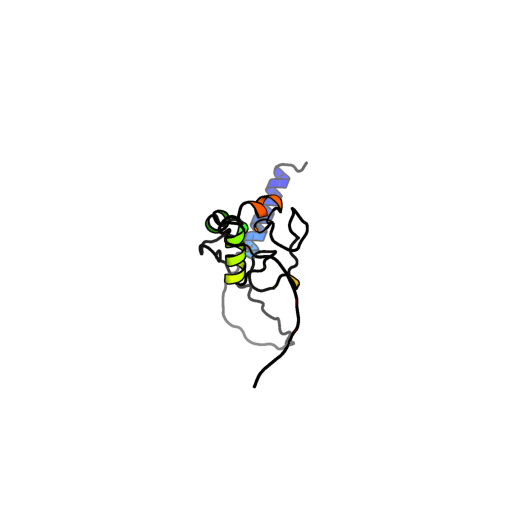 802 C CA . ARG A 1 100 ? 6.391 -11.209 1.968 1.00 95.81 100 ARG A CA 1
ATOM 803 C C . ARG A 1 100 ? 6.791 -9.767 2.298 1.00 95.81 100 ARG A C 1
ATOM 805 O O . ARG A 1 100 ? 7.941 -9.503 2.628 1.00 95.81 100 ARG A O 1
ATOM 812 N N . SER A 1 101 ? 5.879 -8.810 2.125 1.00 95.44 101 SER A N 1
ATOM 813 C CA . SER A 1 101 ? 6.141 -7.402 2.435 1.00 95.44 101 SER A CA 1
ATOM 814 C C . SER A 1 101 ? 6.075 -7.136 3.936 1.00 95.44 101 SER A C 1
ATOM 816 O O . SER A 1 101 ? 5.392 -7.845 4.673 1.00 95.44 101 SER A O 1
ATOM 818 N N . SER A 1 102 ? 6.771 -6.091 4.379 1.00 95.69 102 SER A N 1
ATOM 819 C CA . SER A 1 102 ? 6.761 -5.674 5.778 1.00 95.69 102 SER A CA 1
ATOM 820 C C . SER A 1 102 ? 5.367 -5.256 6.246 1.00 95.69 102 SER A C 1
ATOM 822 O O . SER A 1 102 ? 4.540 -4.792 5.462 1.00 95.69 102 SER A O 1
ATOM 824 N N . SER A 1 103 ? 5.125 -5.434 7.542 1.00 96.75 103 SER A N 1
ATOM 825 C CA . SER A 1 103 ? 3.887 -5.040 8.211 1.00 96.75 103 SER A CA 1
ATOM 826 C C . SER A 1 103 ? 3.741 -3.519 8.348 1.00 96.75 103 SER A C 1
ATOM 828 O O . SER A 1 103 ? 4.686 -2.748 8.159 1.00 96.75 103 SER A O 1
ATOM 830 N N . CYS A 1 104 ? 2.545 -3.085 8.747 1.00 96.44 104 CYS A N 1
ATOM 831 C CA . CYS A 1 104 ? 2.221 -1.696 9.041 1.00 96.44 104 CYS A CA 1
ATOM 832 C C . CYS A 1 104 ? 3.210 -1.090 10.047 1.00 96.44 104 CYS A C 1
ATOM 834 O O . CYS A 1 104 ? 3.402 -1.626 11.136 1.00 96.44 104 CYS A O 1
ATOM 836 N N . ARG A 1 105 ? 3.755 0.091 9.740 1.00 95.62 105 ARG A N 1
ATOM 837 C CA . ARG A 1 105 ? 4.734 0.770 10.612 1.00 95.62 105 ARG A CA 1
ATOM 838 C C . ARG A 1 105 ? 4.137 1.346 11.901 1.00 95.62 105 ARG A C 1
ATOM 840 O O . ARG A 1 105 ? 4.886 1.668 12.810 1.00 95.62 105 ARG A O 1
ATOM 847 N N . LYS A 1 106 ? 2.809 1.493 11.967 1.00 95.38 106 LYS A N 1
ATOM 848 C CA . LYS A 1 106 ? 2.098 2.059 13.126 1.00 95.38 106 LYS A CA 1
ATOM 849 C C . LYS A 1 106 ? 1.671 1.010 14.154 1.00 95.38 106 LYS A C 1
ATOM 851 O O . LYS A 1 106 ? 1.648 1.287 15.341 1.00 95.38 106 LYS A O 1
ATOM 856 N N . CYS A 1 107 ? 1.296 -0.186 13.701 1.00 95.19 107 CYS A N 1
ATOM 857 C CA . CYS A 1 107 ? 0.703 -1.209 14.576 1.00 95.19 107 CYS A CA 1
ATOM 858 C C . CYS A 1 107 ? 1.234 -2.622 14.343 1.00 95.19 107 CYS A C 1
ATOM 860 O O . CYS A 1 107 ? 0.710 -3.568 14.923 1.00 95.19 107 CYS A O 1
ATOM 862 N N . PHE A 1 108 ? 2.220 -2.781 13.456 1.00 94.56 108 PHE A N 1
ATOM 863 C CA . PHE A 1 108 ? 2.922 -4.037 13.179 1.00 94.56 108 PHE A CA 1
ATOM 864 C C . PHE A 1 108 ? 2.045 -5.199 12.677 1.00 94.56 108 PHE A C 1
ATOM 866 O O . PHE A 1 108 ? 2.537 -6.307 12.476 1.00 94.56 108 PHE A O 1
ATOM 873 N N . LYS A 1 109 ? 0.765 -4.942 12.377 1.00 94.81 109 LYS A N 1
ATOM 874 C CA . LYS A 1 109 ? -0.149 -5.884 11.718 1.00 94.81 109 LYS A CA 1
ATOM 875 C C . LYS A 1 109 ? 0.080 -5.908 10.205 1.00 94.81 109 LYS A C 1
ATOM 877 O O . LYS A 1 109 ? 0.571 -4.939 9.624 1.00 94.81 109 LYS A O 1
ATOM 882 N N . ALA A 1 110 ? -0.282 -7.019 9.570 1.00 95.44 110 ALA A N 1
ATOM 883 C CA . ALA A 1 110 ? -0.070 -7.258 8.145 1.00 95.44 110 ALA A CA 1
ATOM 884 C C . ALA A 1 110 ? -1.028 -6.424 7.270 1.00 95.44 110 ALA A C 1
ATOM 886 O O . ALA A 1 110 ? -2.026 -6.912 6.757 1.00 95.44 110 ALA A O 1
ATOM 887 N N . HIS A 1 111 ? -0.744 -5.138 7.098 1.00 96.06 111 HIS A N 1
ATOM 888 C CA . HIS A 1 111 ? -1.439 -4.263 6.157 1.00 96.06 111 HIS A CA 1
ATOM 889 C C . HIS A 1 111 ? -0.570 -3.060 5.796 1.00 96.06 111 HIS A C 1
ATOM 891 O O . HIS A 1 111 ? 0.330 -2.672 6.540 1.00 96.06 111 HIS A O 1
ATOM 897 N N . ASN A 1 112 ? -0.884 -2.417 4.674 1.00 97.06 112 ASN A N 1
ATOM 898 C CA . ASN A 1 112 ? -0.172 -1.222 4.253 1.00 97.06 112 ASN A CA 1
ATOM 899 C C . ASN A 1 112 ? -0.454 -0.049 5.203 1.00 97.06 112 ASN A C 1
ATOM 901 O O . ASN A 1 112 ? -1.609 0.206 5.536 1.00 97.06 112 ASN A O 1
ATOM 905 N N . THR A 1 113 ? 0.560 0.734 5.583 1.00 96.00 113 THR A N 1
ATOM 906 C CA . THR A 1 113 ? 0.380 1.912 6.457 1.00 96.00 113 THR A CA 1
ATOM 907 C C . THR A 1 113 ? -0.632 2.927 5.904 1.00 96.00 113 THR A C 1
ATOM 909 O O . THR A 1 113 ? -1.319 3.569 6.692 1.00 96.00 113 THR A O 1
ATOM 912 N N . LEU A 1 114 ? -0.809 3.016 4.578 1.00 95.25 114 LEU A N 1
ATOM 913 C CA . LEU A 1 114 ? -1.828 3.867 3.938 1.00 95.25 114 LEU A CA 1
ATOM 914 C C . LEU A 1 114 ? -3.279 3.435 4.222 1.00 95.25 114 LEU A C 1
ATOM 916 O O . LEU A 1 114 ? -4.202 4.212 3.973 1.00 95.25 114 LEU A O 1
ATOM 920 N N . LEU A 1 115 ? -3.474 2.209 4.718 1.00 95.81 115 LEU A N 1
ATOM 921 C CA . LEU A 1 115 ? -4.760 1.629 5.119 1.00 95.81 115 LEU A CA 1
ATOM 922 C C . LEU A 1 115 ? -4.933 1.570 6.648 1.00 95.81 115 LEU A C 1
ATOM 924 O O . LEU A 1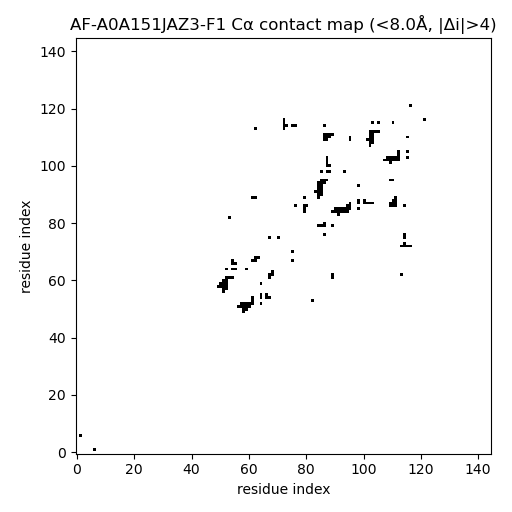 115 ? -5.881 0.952 7.140 1.00 95.81 115 LEU A O 1
ATOM 928 N N . HIS A 1 116 ? -4.005 2.139 7.421 1.00 95.88 116 HIS A N 1
ATOM 929 C CA . HIS A 1 116 ? -4.095 2.130 8.877 1.00 95.88 116 HIS A CA 1
ATOM 930 C C . HIS A 1 116 ? -5.185 3.096 9.363 1.00 95.88 116 HIS A C 1
ATOM 932 O O . HIS A 1 116 ? -5.209 4.250 8.950 1.00 95.88 116 HIS A O 1
ATOM 938 N N . ILE A 1 117 ? -6.054 2.616 10.256 1.00 93.12 117 ILE A N 1
ATOM 939 C CA . ILE A 1 117 ? -7.046 3.432 10.964 1.00 93.12 117 ILE A CA 1
ATOM 940 C C . ILE A 1 117 ? -6.571 3.527 12.411 1.00 93.12 117 ILE A C 1
ATOM 942 O O . ILE A 1 117 ? -6.462 2.493 13.075 1.00 93.12 117 ILE A O 1
ATOM 946 N N . ASP A 1 118 ? -6.264 4.742 12.859 1.00 88.69 118 ASP A N 1
ATOM 947 C CA . ASP A 1 118 ? -5.923 5.013 14.252 1.00 88.69 118 ASP A CA 1
ATOM 948 C C . ASP A 1 118 ? -7.212 4.898 15.095 1.00 88.69 118 ASP A C 1
ATOM 950 O O . ASP A 1 118 ? -8.276 5.362 14.691 1.00 88.69 118 ASP A O 1
ATOM 954 N N . GLN A 1 119 ? -7.164 4.256 16.266 1.00 74.69 119 GLN A N 1
ATOM 955 C CA . GLN A 1 119 ? -8.377 4.042 17.078 1.00 74.69 119 GLN A CA 1
ATOM 956 C C . GLN A 1 119 ? -9.045 5.354 17.529 1.00 74.69 119 GLN A C 1
ATOM 958 O O . GLN A 1 119 ? -10.256 5.378 17.716 1.00 74.69 119 GLN A O 1
ATOM 963 N N . ALA A 1 120 ? -8.285 6.449 17.624 1.00 67.12 120 ALA A N 1
ATOM 964 C CA . ALA A 1 120 ? -8.818 7.779 17.917 1.00 67.12 120 ALA A CA 1
ATOM 965 C C . ALA A 1 120 ? -9.643 8.375 16.758 1.00 67.12 120 ALA A C 1
ATOM 967 O O . ALA A 1 120 ? -10.587 9.114 17.006 1.00 67.12 120 ALA A O 1
ATOM 968 N N . SER A 1 121 ? -9.334 8.035 15.500 1.00 62.28 121 SER A N 1
ATOM 969 C CA . SER A 1 121 ? -10.100 8.493 14.329 1.00 62.28 121 SER A CA 1
ATOM 970 C C . SER A 1 121 ? -11.268 7.574 13.965 1.00 62.28 121 SER A C 1
ATOM 972 O O . SER A 1 121 ? -12.107 7.940 13.148 1.00 62.28 121 SE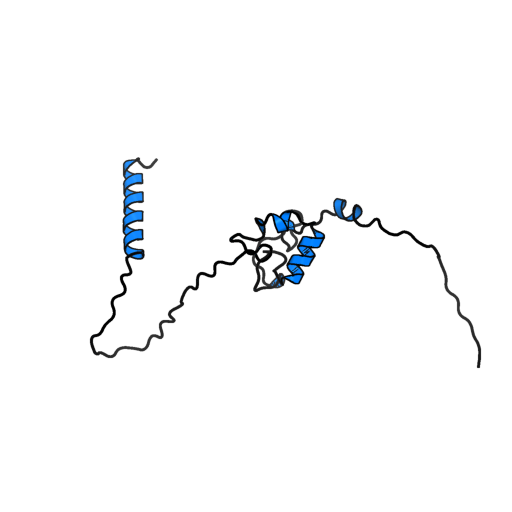R A O 1
ATOM 974 N N . ALA A 1 122 ? -11.378 6.403 14.600 1.00 60.41 122 ALA A N 1
ATOM 975 C CA . ALA A 1 122 ? -12.514 5.500 14.415 1.00 60.41 122 ALA A CA 1
ATOM 976 C C . ALA A 1 122 ? -13.801 5.993 15.111 1.00 60.41 122 ALA A C 1
ATOM 978 O O . ALA A 1 122 ? -14.885 5.555 14.740 1.00 60.41 122 ALA A O 1
ATOM 979 N N . GLN A 1 123 ? -13.696 6.896 16.095 1.00 57.62 123 GLN A N 1
ATOM 980 C CA . GLN A 1 123 ? -14.848 7.466 16.812 1.00 57.62 123 GLN A CA 1
ATOM 981 C C . GLN A 1 123 ? -15.463 8.696 16.123 1.00 57.62 123 GLN A C 1
ATOM 983 O O . GLN A 1 123 ? -16.588 9.066 16.441 1.00 57.62 123 GLN A O 1
ATOM 988 N N . SER A 1 124 ? -14.772 9.321 15.166 1.00 56.09 124 SER A N 1
ATOM 989 C CA . SER A 1 124 ? -15.264 10.522 14.473 1.00 56.09 124 SER A CA 1
ATOM 990 C C . SER A 1 124 ? -16.149 10.239 13.252 1.00 56.09 124 SER A C 1
ATOM 992 O O . SER A 1 124 ? -16.694 11.175 12.680 1.00 56.09 124 SER A O 1
ATOM 994 N N . GLU A 1 125 ? -16.319 8.976 12.848 1.00 56.03 125 GLU A N 1
ATOM 995 C CA . GLU A 1 125 ? -17.046 8.610 11.617 1.00 56.03 125 GLU A CA 1
ATOM 996 C C . GLU A 1 125 ? -18.309 7.763 11.875 1.00 56.03 125 GLU A C 1
ATOM 998 O O . GLU A 1 125 ? -18.907 7.243 10.938 1.00 56.03 125 GLU A O 1
ATOM 1003 N N . SER A 1 126 ? -18.751 7.638 13.134 1.00 51.25 126 SER A N 1
ATOM 1004 C CA . SER A 1 126 ? -19.944 6.862 13.518 1.00 51.25 126 SER A CA 1
ATOM 1005 C C . SER A 1 126 ? -21.138 7.705 13.989 1.00 51.25 126 SER A C 1
ATOM 1007 O O . SER A 1 126 ? -21.971 7.201 14.739 1.00 51.25 126 SER A O 1
ATOM 1009 N N . VAL A 1 127 ? -21.259 8.973 13.579 1.00 50.81 127 VAL A N 1
ATOM 1010 C CA . VAL A 1 127 ? -22.425 9.808 13.929 1.00 50.81 127 VAL A CA 1
ATOM 1011 C C . VAL A 1 127 ? -23.319 10.025 12.710 1.00 50.81 127 VAL A C 1
ATOM 1013 O O . VAL A 1 127 ? -23.199 11.023 12.009 1.00 50.81 127 VAL A O 1
ATOM 1016 N N . ALA A 1 128 ? -24.225 9.072 12.483 1.00 47.72 128 ALA A N 1
ATOM 1017 C CA . ALA A 1 128 ? -25.527 9.290 11.848 1.00 47.72 128 ALA A CA 1
ATOM 1018 C C . ALA A 1 128 ? -26.449 8.088 12.135 1.00 47.72 128 ALA A C 1
ATOM 1020 O O . ALA A 1 128 ? -26.547 7.168 11.325 1.00 47.72 128 ALA A O 1
ATOM 1021 N N . ASN A 1 129 ? -27.033 8.074 13.342 1.00 48.72 129 ASN A N 1
ATOM 1022 C CA . ASN A 1 129 ? -28.463 7.836 13.631 1.00 48.72 129 ASN A CA 1
ATOM 1023 C C . ASN A 1 129 ? -28.662 7.337 15.076 1.00 48.72 129 ASN A C 1
ATOM 1025 O O . ASN A 1 129 ? -28.319 6.192 15.373 1.00 48.72 129 ASN A O 1
ATOM 1029 N N . PRO A 1 130 ? -29.249 8.157 15.968 1.00 51.41 130 PRO A N 1
ATOM 1030 C CA . PRO A 1 130 ? -29.885 7.696 17.191 1.00 51.41 130 PRO A CA 1
ATOM 1031 C C . PRO A 1 130 ? -31.412 7.735 17.027 1.00 51.41 130 PRO A C 1
ATOM 1033 O O . PRO A 1 130 ? -31.985 8.810 16.950 1.00 51.41 130 PRO A O 1
ATOM 1036 N N . ASP A 1 131 ? -32.060 6.576 16.982 1.00 43.84 131 ASP A N 1
ATOM 1037 C CA . ASP A 1 131 ? -33.490 6.387 17.278 1.00 43.84 131 ASP A CA 1
ATOM 1038 C C . ASP A 1 131 ? -33.711 4.864 17.345 1.00 43.84 131 ASP A C 1
ATOM 1040 O O . ASP A 1 131 ? -33.279 4.150 16.447 1.00 43.84 131 ASP A O 1
ATOM 1044 N N . THR A 1 132 ? -34.272 4.230 18.372 1.00 38.03 132 THR A N 1
ATOM 1045 C CA . THR A 1 132 ? -35.030 4.666 19.547 1.00 38.03 132 THR A CA 1
ATOM 1046 C C . THR A 1 132 ? -34.912 3.541 20.599 1.00 38.03 132 THR A C 1
ATOM 1048 O O . THR A 1 132 ? -34.698 2.377 20.261 1.00 38.03 132 THR A O 1
ATOM 1051 N N . GLN A 1 133 ? -35.032 3.903 21.877 1.00 46.28 133 GLN A N 1
ATOM 1052 C CA . GLN A 1 133 ? -35.091 3.025 23.053 1.00 46.28 133 GLN A CA 1
ATOM 1053 C C . GLN A 1 133 ? -36.114 1.879 22.931 1.00 46.28 133 GLN A C 1
ATOM 1055 O O . GLN A 1 133 ? -37.240 2.115 22.506 1.00 46.28 133 GLN A O 1
ATOM 1060 N N . SER A 1 134 ? -35.783 0.696 23.462 1.00 39.19 134 SER A N 1
ATOM 1061 C CA . SER A 1 134 ? -36.519 0.112 24.598 1.00 39.19 134 SER A CA 1
ATOM 1062 C C . SER A 1 134 ? -35.779 -1.112 25.157 1.00 39.19 134 SER A C 1
ATOM 1064 O O . SER A 1 134 ? -35.336 -1.986 24.412 1.00 39.19 134 SER A O 1
ATOM 1066 N N . SER A 1 135 ? -35.602 -1.105 26.472 1.00 47.12 135 SER A N 1
ATOM 1067 C CA . SER A 1 135 ? -35.008 -2.119 27.342 1.00 47.12 135 SER A CA 1
ATOM 1068 C C . SER A 1 135 ? -35.992 -3.255 27.666 1.00 47.12 135 SER A C 1
ATOM 1070 O O . SER A 1 135 ? -37.185 -2.992 27.704 1.00 47.12 135 SER A O 1
ATOM 1072 N N . GLU A 1 136 ? -35.424 -4.446 27.948 1.00 47.41 136 GLU A N 1
ATOM 1073 C CA . GLU A 1 136 ? -35.812 -5.472 28.960 1.00 47.41 136 GLU A CA 1
ATOM 1074 C C . GLU A 1 136 ? -37.279 -5.984 28.967 1.00 47.41 136 GLU A C 1
ATOM 1076 O O . GLU A 1 136 ? -38.223 -5.253 28.743 1.00 47.41 136 GLU A O 1
ATOM 1081 N N . GLU A 1 137 ? -37.649 -7.235 29.232 1.00 42.19 137 GLU A N 1
ATOM 1082 C CA . GLU A 1 137 ? -37.024 -8.446 29.753 1.00 42.19 137 GLU A CA 1
ATOM 1083 C C . GLU A 1 137 ? -37.995 -9.618 29.451 1.00 42.19 137 GLU A C 1
ATOM 1085 O O . GLU A 1 137 ? -39.136 -9.437 29.030 1.00 42.19 137 GLU A O 1
ATOM 1090 N N . THR A 1 138 ? -37.501 -10.828 29.671 1.00 44.81 138 THR A N 1
ATOM 1091 C CA . THR A 1 138 ? -38.144 -12.151 29.728 1.00 44.81 138 THR A CA 1
ATOM 1092 C C . THR A 1 138 ? -39.572 -12.222 30.307 1.00 44.81 138 THR A C 1
ATOM 1094 O O . THR A 1 138 ? -39.816 -11.610 31.332 1.00 44.81 138 THR A O 1
ATOM 1097 N N . GLU A 1 139 ? -40.442 -13.104 29.770 1.00 43.38 139 GLU A N 1
ATOM 1098 C CA . GLU A 1 139 ? -41.191 -14.128 30.545 1.00 43.38 139 GLU A CA 1
ATOM 1099 C C . GLU A 1 139 ? -42.068 -15.076 29.683 1.00 43.38 139 GLU A C 1
ATOM 1101 O O . GLU A 1 139 ? -42.582 -14.730 28.622 1.00 43.38 139 GLU A O 1
ATOM 1106 N N . LYS A 1 140 ? -42.194 -16.326 30.156 1.00 47.25 140 LYS A N 1
ATOM 1107 C CA . LYS A 1 140 ? -43.010 -17.440 29.625 1.00 47.25 140 LYS A CA 1
ATOM 1108 C C . LYS A 1 140 ? -44.514 -17.241 29.901 1.00 47.25 140 LYS A C 1
ATOM 1110 O O . LYS A 1 140 ? -44.838 -16.938 31.044 1.00 47.25 140 LYS A O 1
ATOM 1115 N N . SER A 1 141 ? -45.408 -17.627 28.969 1.00 48.75 141 SER A N 1
ATOM 1116 C CA . SER A 1 141 ? -46.624 -18.468 29.207 1.00 48.75 141 SER A CA 1
ATOM 1117 C C . SER A 1 141 ? -47.651 -18.504 28.040 1.00 48.75 141 SER A C 1
ATOM 1119 O O . SER A 1 141 ? -48.157 -17.470 27.633 1.00 48.75 141 SER A O 1
ATOM 1121 N N . THR A 1 142 ? -47.969 -19.732 27.588 1.00 48.03 142 THR A N 1
ATOM 1122 C CA . THR A 1 142 ? -49.297 -20.387 27.358 1.00 48.03 142 THR A CA 1
ATOM 1123 C C . THR A 1 142 ? -50.387 -19.870 26.369 1.00 48.03 142 THR A C 1
ATOM 1125 O O . THR A 1 142 ? -50.864 -18.748 26.481 1.00 48.03 142 THR A O 1
ATOM 1128 N N . THR A 1 143 ? -50.966 -20.843 25.616 1.00 49.62 143 THR A N 1
ATOM 1129 C CA . THR A 1 143 ? -52.337 -20.945 24.988 1.00 49.62 143 THR A CA 1
ATOM 1130 C C . THR A 1 143 ? -52.552 -20.186 23.657 1.00 49.62 143 THR A C 1
ATOM 1132 O O . THR A 1 143 ? -52.025 -19.098 23.511 1.00 49.62 143 THR A O 1
ATOM 1135 N N . THR A 1 144 ? -53.281 -20.604 22.604 1.00 48.41 144 THR A N 1
ATOM 1136 C CA . THR A 1 144 ? -54.362 -21.587 22.292 1.00 48.41 144 THR A CA 1
ATOM 1137 C C . THR A 1 144 ? -54.335 -21.752 20.744 1.00 48.41 144 THR A C 1
ATOM 1139 O O . THR A 1 144 ? -53.983 -20.785 20.068 1.00 48.41 144 THR A O 1
ATOM 1142 N N . LEU A 1 145 ? -54.568 -22.908 20.114 1.00 56.22 145 LEU A N 1
ATOM 1143 C CA . LEU A 1 145 ? -55.852 -23.545 19.759 1.00 56.22 145 LEU A CA 1
ATOM 1144 C C . LEU A 1 145 ? -55.587 -24.978 19.282 1.00 56.22 145 LEU A C 1
ATOM 1146 O O . LEU A 1 145 ? -54.558 -25.174 18.597 1.00 56.22 145 LEU A O 1
#

Sequence (145 aa):
MPTVEEFLKFLQEICRTFEMLNSGKVKQEPTTQDNTSKKVEKRVALAVTTQACPICQEKHHISNCEEFLKRSVQDRKAEVRKKQLCINCLRAGHYIKECRSSSCRKCFKAHNTLLHIDQASAQSESVANPDTQSSEETEKSTTTL

Mean predicted aligned error: 18.7 Å

Secondary structure (DSSP, 8-state):
---HHHHHHHHHHHHHHHHHHH-------------------------------TTT-SSS-GGG-HHHHHS-HHHHHHHHHHTT--TTT--SSS-GGG--SPPPTTT-SSS-GGG---TTTSSSS--S-----------------

Organism: NCBI:txid471704

InterPro domains:
  IPR001878 Zinc finger, CCHC-type [PS50158] (86-101)

Radius of gyration: 30.38 Å; Cα contacts (8 Å, |Δi|>4): 101; chains: 1; bounding box: 97×45×72 Å

Solvent-accessible surface area (backbone atoms only — not comparable to full-atom values): 9955 Å² total; per-residue (Å²): 129,85,50,73,65,58,52,52,52,52,54,52,50,50,51,54,57,50,50,66,70,68,63,76,74,86,77,86,86,89,85,82,88,82,92,77,79,93,71,84,73,80,79,78,81,82,78,84,75,82,67,48,16,89,86,81,63,43,91,44,60,62,95,75,34,63,74,57,67,71,44,53,51,68,54,45,50,51,49,36,57,75,70,55,28,14,63,32,75,66,43,69,92,53,51,61,94,75,53,88,63,72,46,14,86,86,75,67,45,84,26,28,61,85,58,61,78,56,77,80,64,63,69,77,76,72,87,86,84,91,84,78,91,84,80,89,80,91,87,91,82,87,89,87,136